Protein AF-A0A358MGT8-F1 (afdb_monomer)

Secondary structure (DSSP, 8-state):
------SSSTTTGGGSS-SSSHHHHHHHHHHHHHHHHHHHHHHHHHHHHHHHHHHHHHHHHHHHHHHHHHHHTHHHHHHHHHHH--GGGBPPPEE-TTS-EE-PBPTTS----TTSPPGGG---

Foldseek 3Di:
DDDDPPPVPPVVVVPPDDPPVVVVVVVVVVVVVVVVVVVVVVVVCVVCVVVVVVVVVVCVVCVVVVVVCCVPVVVVVVVVCVVVDDLVQWDDWDQDPVRDTDTHGDPPDDDDDPPPQDPVNPDD

Solvent-accessible surface area (backbone atoms only — not comparable to full-atom values): 7767 Å² total; per-residue (Å²): 136,83,86,78,92,64,78,77,63,63,74,65,60,78,80,74,76,66,88,70,64,55,56,59,55,48,52,51,49,51,53,52,49,51,52,50,52,51,54,50,51,53,53,51,48,62,67,45,47,62,59,51,52,51,48,51,51,55,48,60,68,44,46,65,57,51,52,50,44,49,67,72,46,34,65,60,49,50,57,48,48,69,74,66,52,73,64,84,40,38,50,77,74,44,77,46,98,88,71,51,73,46,72,49,70,42,89,85,40,79,78,80,62,88,84,55,83,50,82,86,70,66,77,131

Structure (mmCIF, N/CA/C/O backbone):
data_AF-A0A358MGT8-F1
#
_entry.id   AF-A0A358MGT8-F1
#
loop_
_atom_site.group_PDB
_atom_site.id
_atom_site.type_symbol
_atom_site.label_atom_id
_atom_site.label_alt_id
_atom_site.label_comp_id
_atom_site.label_asym_id
_atom_site.label_entity_id
_atom_site.label_seq_id
_atom_site.pdbx_PDB_ins_code
_atom_site.Cartn_x
_atom_site.Cartn_y
_atom_site.Cartn_z
_atom_site.occupancy
_atom_site.B_iso_or_equiv
_atom_site.auth_seq_id
_atom_site.auth_comp_id
_atom_site.auth_asym_id
_atom_site.auth_atom_id
_atom_site.pdbx_PDB_model_num
ATOM 1 N N . MET A 1 1 ? -66.328 53.609 34.268 1.00 40.53 1 MET A N 1
ATOM 2 C CA . MET A 1 1 ? -65.349 52.882 35.106 1.00 40.53 1 MET A CA 1
ATOM 3 C C . MET A 1 1 ? -64.224 52.382 34.219 1.00 40.53 1 MET A C 1
ATOM 5 O O . MET A 1 1 ? -64.497 51.781 33.191 1.00 40.53 1 MET A O 1
ATOM 9 N N . ARG A 1 2 ? -62.984 52.726 34.583 1.00 48.72 2 ARG A N 1
ATOM 10 C CA . ARG A 1 2 ? -61.742 52.217 33.987 1.00 48.72 2 ARG A CA 1
ATOM 11 C C . ARG A 1 2 ? -61.493 50.755 34.402 1.00 48.72 2 ARG A C 1
ATOM 13 O O . ARG A 1 2 ? -62.101 50.296 35.361 1.00 48.72 2 ARG A O 1
ATOM 20 N N . VAL A 1 3 ? -60.470 50.185 33.749 1.00 47.34 3 VAL A N 1
ATOM 21 C CA . VAL A 1 3 ? -59.599 49.042 34.101 1.00 47.34 3 VAL A CA 1
ATOM 22 C C . VAL A 1 3 ? -60.164 47.633 33.825 1.00 47.34 3 VAL A C 1
ATOM 24 O O . VAL A 1 3 ? -61.220 47.296 34.326 1.00 47.34 3 VAL A O 1
ATOM 27 N N . LYS A 1 4 ? -59.521 46.732 33.062 1.00 45.47 4 LYS A N 1
ATOM 28 C CA . LYS A 1 4 ? -58.091 46.562 32.721 1.00 45.47 4 LYS A CA 1
ATOM 29 C C . LYS A 1 4 ? -57.903 45.686 31.453 1.00 45.47 4 LYS A C 1
ATOM 31 O O . LYS A 1 4 ? -58.427 44.575 31.441 1.00 45.47 4 LYS A O 1
ATOM 36 N N . PRO A 1 5 ? -57.056 46.069 30.478 1.00 50.00 5 PRO A N 1
ATOM 37 C CA . PRO A 1 5 ? -56.487 45.147 29.493 1.00 50.00 5 PRO A CA 1
ATOM 38 C C . PRO A 1 5 ? -55.264 44.442 30.111 1.00 50.00 5 PRO A C 1
ATOM 40 O O . PRO A 1 5 ? -54.129 44.724 29.754 1.00 50.00 5 PRO A O 1
ATOM 43 N N . LEU A 1 6 ? -55.470 43.604 31.131 1.00 50.03 6 LEU A N 1
ATOM 44 C CA . LEU A 1 6 ? -54.363 42.902 31.812 1.00 50.03 6 LEU A CA 1
ATOM 45 C C . LEU A 1 6 ? -54.203 41.446 31.378 1.00 50.03 6 LEU A C 1
ATOM 47 O O . LEU A 1 6 ? -53.188 40.832 31.686 1.00 50.03 6 LEU A O 1
ATOM 51 N N . LEU A 1 7 ? -55.177 40.889 30.662 1.00 47.50 7 LEU A N 1
ATOM 52 C CA . LEU A 1 7 ? -55.185 39.458 30.358 1.00 47.50 7 LEU A CA 1
ATOM 53 C C . LEU A 1 7 ? -54.453 39.101 29.061 1.00 47.50 7 LEU A C 1
ATOM 55 O O . LEU A 1 7 ? -53.953 37.991 28.938 1.00 47.50 7 LEU A O 1
ATOM 59 N N . THR A 1 8 ? -54.301 40.040 28.127 1.00 48.19 8 THR A N 1
ATOM 60 C CA . THR A 1 8 ? -53.601 39.793 26.855 1.00 48.19 8 THR A CA 1
ATOM 61 C C . THR A 1 8 ? -52.093 40.036 26.914 1.00 48.19 8 THR A C 1
ATOM 63 O O . THR A 1 8 ? -51.380 39.587 26.024 1.00 48.19 8 THR A O 1
ATOM 66 N N . SER A 1 9 ? -51.571 40.686 27.961 1.00 48.19 9 SER A N 1
ATOM 67 C CA . SER A 1 9 ? -50.132 40.982 28.057 1.00 48.19 9 SER A CA 1
ATOM 68 C C . SER A 1 9 ? -49.302 39.865 28.702 1.00 48.19 9 SER A C 1
ATOM 70 O O . SER A 1 9 ? -48.077 39.908 28.621 1.00 48.19 9 SER A O 1
ATOM 72 N N . LEU A 1 10 ? -49.931 38.870 29.339 1.00 50.28 10 LEU A N 1
ATOM 73 C CA . LEU A 1 10 ? -49.202 37.847 30.098 1.00 50.28 10 LEU A CA 1
ATOM 74 C C . LEU A 1 10 ? -48.689 36.686 29.225 1.00 50.28 10 LEU A C 1
ATOM 76 O O . LEU A 1 10 ? -47.739 36.015 29.609 1.00 50.28 10 LEU A O 1
ATOM 80 N N . LEU A 1 11 ? -49.251 36.483 28.027 1.00 48.28 11 LEU A N 1
ATOM 81 C CA . LEU A 1 11 ? -48.848 35.385 27.136 1.00 48.28 11 LEU A CA 1
ATOM 82 C C . LEU A 1 11 ? -47.603 35.709 26.284 1.00 48.28 11 LEU A C 1
ATOM 84 O O . LEU A 1 11 ? -46.944 34.802 25.792 1.00 48.28 11 LEU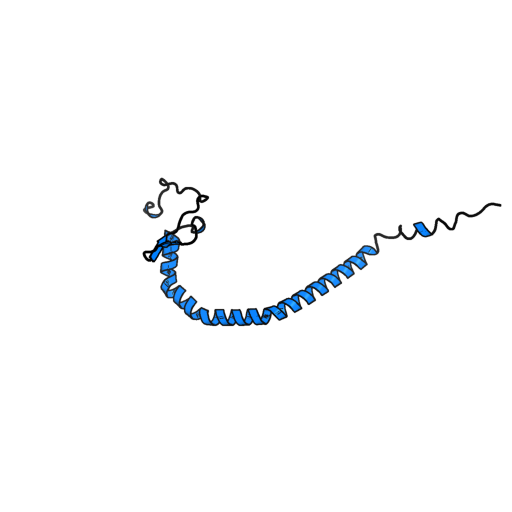 A O 1
ATOM 88 N N . ILE A 1 12 ? -47.242 36.988 26.139 1.00 49.41 12 ILE A N 1
ATOM 89 C CA . ILE A 1 12 ? -46.086 37.418 25.325 1.00 49.41 12 ILE A CA 1
ATOM 90 C C . ILE A 1 12 ? -44.794 37.489 26.165 1.00 49.41 12 ILE A C 1
ATOM 92 O O . ILE A 1 12 ? -43.692 37.396 25.631 1.00 49.41 12 ILE A O 1
ATOM 96 N N . ALA A 1 13 ? -44.901 37.563 27.496 1.00 48.09 13 ALA A N 1
ATOM 97 C CA . ALA A 1 13 ? -43.742 37.631 28.390 1.00 48.09 13 ALA A CA 1
ATOM 98 C C . ALA A 1 13 ? -43.029 36.279 28.604 1.00 48.09 13 ALA A C 1
ATOM 100 O O . ALA A 1 13 ? -41.905 36.261 29.098 1.00 48.09 13 ALA A O 1
ATOM 101 N N . ALA A 1 14 ? -43.640 35.156 28.209 1.00 50.28 14 ALA A N 1
ATOM 102 C CA . ALA A 1 14 ? -43.048 33.824 28.364 1.00 50.28 14 ALA A CA 1
ATOM 103 C C . ALA A 1 14 ? -41.964 33.494 27.316 1.00 50.28 14 ALA A C 1
ATOM 105 O O . ALA A 1 14 ? -41.270 32.496 27.465 1.00 50.28 14 ALA A O 1
ATOM 106 N N . PHE A 1 15 ? -41.793 34.322 26.277 1.00 51.75 15 PHE A N 1
ATOM 107 C CA . PHE A 1 15 ? -40.833 34.064 25.193 1.00 51.75 15 PHE A CA 1
ATOM 108 C C . PHE A 1 15 ? -39.650 35.049 25.150 1.00 51.75 15 PHE A C 1
ATOM 110 O O . PHE A 1 15 ? -38.805 34.965 24.266 1.00 51.75 15 PHE A O 1
ATOM 117 N N . ALA A 1 16 ? -39.572 35.991 26.099 1.00 49.19 16 ALA A N 1
ATOM 118 C CA . ALA A 1 16 ? -38.550 37.046 26.122 1.00 49.19 16 ALA A CA 1
ATOM 119 C C . ALA A 1 16 ? -37.458 36.847 27.197 1.00 49.19 16 ALA A C 1
ATOM 121 O O . ALA A 1 16 ? -36.580 37.695 27.353 1.00 49.19 16 ALA A O 1
ATOM 122 N N . GLY A 1 17 ? -37.503 35.747 27.957 1.00 51.09 17 GLY A N 1
ATOM 123 C CA . GLY A 1 17 ? -36.599 35.487 29.077 1.00 51.09 17 GLY A CA 1
ATOM 124 C C . GLY A 1 17 ? -35.525 34.441 28.771 1.00 51.09 17 GLY A C 1
ATOM 125 O O . GLY A 1 17 ? -35.799 33.255 28.878 1.00 51.09 17 GLY A O 1
ATOM 126 N N . ALA A 1 18 ? -34.302 34.927 28.525 1.00 42.94 18 ALA A N 1
ATOM 127 C CA . ALA A 1 18 ? -32.994 34.262 28.659 1.00 42.94 18 ALA A CA 1
ATOM 128 C C . ALA A 1 18 ? -32.398 33.499 27.447 1.00 42.94 18 ALA A C 1
ATOM 130 O O . ALA A 1 18 ? -32.641 32.310 27.278 1.00 42.94 18 ALA A O 1
ATOM 131 N N . PRO A 1 19 ? -31.413 34.097 26.741 1.00 47.75 19 PRO A N 1
ATOM 132 C CA . PRO A 1 19 ? -30.367 33.339 26.048 1.00 47.75 19 PRO A CA 1
ATOM 133 C C . PRO A 1 19 ? -29.243 32.853 26.995 1.00 47.75 19 PRO A C 1
ATOM 135 O O . PRO A 1 19 ? -28.216 32.377 26.528 1.00 47.75 19 PRO A O 1
ATOM 138 N N . ALA A 1 20 ? -29.400 32.969 28.321 1.00 50.44 20 ALA A N 1
ATOM 139 C CA . ALA A 1 20 ? -28.354 32.622 29.293 1.00 50.44 20 ALA A CA 1
ATOM 140 C C . ALA A 1 20 ? -28.485 31.207 29.898 1.00 50.44 20 ALA A C 1
ATOM 142 O O . ALA A 1 20 ? -27.477 30.631 30.290 1.00 50.44 20 ALA A O 1
ATOM 143 N N . ALA A 1 21 ? -29.694 30.628 29.946 1.00 53.47 21 ALA A N 1
ATOM 144 C CA . ALA A 1 21 ? -29.922 29.266 30.455 1.00 53.47 21 ALA A CA 1
ATOM 145 C C . ALA A 1 21 ? -29.744 28.180 29.376 1.00 53.47 21 ALA A C 1
ATOM 147 O O . ALA A 1 21 ? -29.442 27.034 29.694 1.00 53.47 21 ALA A O 1
ATOM 148 N N . ALA A 1 22 ? -29.849 28.560 28.097 1.00 53.94 22 ALA A N 1
ATOM 149 C CA . ALA A 1 22 ? -29.641 27.656 26.969 1.00 53.94 22 ALA A CA 1
ATOM 150 C C . ALA A 1 22 ? -28.215 27.088 26.929 1.00 53.94 22 ALA A C 1
ATOM 152 O O . ALA A 1 22 ? -28.034 25.959 26.497 1.00 53.94 22 ALA A O 1
ATOM 153 N N . ASN A 1 23 ? -27.219 27.842 27.410 1.00 57.84 23 ASN A N 1
ATOM 154 C CA . ASN A 1 23 ? -25.811 27.469 27.294 1.00 57.84 23 ASN A CA 1
ATOM 155 C C . ASN A 1 23 ? -25.466 26.213 28.120 1.00 57.84 23 ASN A C 1
ATOM 157 O O . ASN A 1 23 ? -24.729 25.348 27.649 1.00 57.84 23 ASN A O 1
ATOM 161 N N . ASP A 1 24 ? -26.044 26.089 29.317 1.00 65.12 24 ASP A N 1
ATOM 162 C CA . ASP A 1 24 ? -25.782 24.979 30.243 1.00 65.12 24 ASP A CA 1
ATOM 163 C C . ASP A 1 24 ? -26.527 23.698 29.826 1.00 65.12 24 ASP A C 1
ATOM 165 O O . ASP A 1 24 ? -25.959 22.606 29.844 1.00 65.12 24 ASP A O 1
ATOM 169 N N . GLU A 1 25 ? -27.768 23.829 29.339 1.00 72.50 25 GLU A N 1
ATOM 170 C CA . GLU A 1 25 ? -28.504 22.717 28.721 1.00 72.50 25 GLU A CA 1
ATOM 171 C C . GLU A 1 25 ? -27.845 22.244 27.419 1.00 72.50 25 GLU A C 1
ATOM 173 O O . GLU A 1 25 ? -27.743 21.039 27.191 1.00 72.50 25 GLU A O 1
ATOM 178 N N . THR A 1 26 ? -27.335 23.152 26.576 1.00 78.12 26 THR A N 1
ATOM 179 C CA . THR A 1 26 ? -26.583 22.751 25.377 1.00 78.12 26 THR A CA 1
ATOM 180 C C . THR A 1 26 ? -25.261 22.077 25.719 1.00 78.12 26 THR A C 1
ATOM 182 O O . THR A 1 26 ? -24.915 21.091 25.075 1.00 78.12 26 THR A O 1
ATOM 185 N N . ALA A 1 27 ? -24.535 22.544 26.740 1.00 78.69 27 ALA A N 1
ATOM 186 C CA . ALA A 1 27 ? -23.297 21.904 27.186 1.00 78.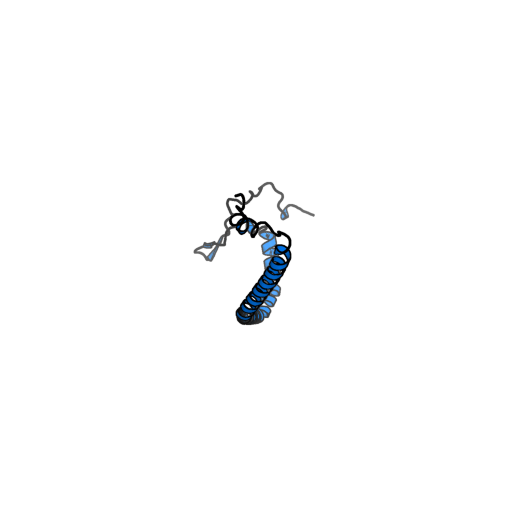69 27 ALA A CA 1
ATOM 187 C C . ALA A 1 27 ? -23.560 20.490 27.733 1.00 78.69 27 ALA A C 1
ATOM 189 O O . ALA A 1 27 ? -22.845 19.545 27.392 1.00 78.69 27 ALA A O 1
ATOM 190 N N . GLN A 1 28 ? -24.637 20.312 28.502 1.00 83.25 28 GLN A N 1
ATOM 191 C CA . GLN A 1 28 ? -25.077 18.992 28.956 1.00 83.25 28 GLN A CA 1
ATOM 192 C C . GLN A 1 28 ? -25.527 18.108 27.785 1.00 83.25 28 GLN A C 1
ATOM 194 O O . GLN A 1 28 ? -25.129 16.945 27.717 1.00 83.25 28 GLN A O 1
ATOM 199 N N . GLY A 1 29 ? -26.273 18.646 26.818 1.00 84.81 29 GLY A N 1
ATOM 200 C CA . GLY A 1 29 ? -26.678 17.921 25.612 1.00 84.81 29 GLY A CA 1
ATOM 201 C C . GLY A 1 29 ? -25.494 17.453 24.761 1.00 84.81 29 GLY A C 1
ATOM 202 O O . GLY A 1 29 ? -25.480 16.307 24.313 1.00 84.81 29 GLY A O 1
ATOM 203 N N . LEU A 1 30 ? -24.465 18.293 24.603 1.00 89.81 30 LEU A N 1
ATOM 204 C CA . LEU A 1 30 ? -23.211 17.931 23.936 1.00 89.81 30 LEU A CA 1
ATOM 205 C C . LEU A 1 30 ? -22.472 16.819 24.688 1.00 89.81 30 LEU A C 1
ATOM 207 O O . LEU A 1 30 ? -22.014 15.872 24.056 1.00 89.81 30 LEU A O 1
ATOM 211 N N . SER A 1 31 ? -22.425 16.877 26.022 1.00 88.44 31 SER A N 1
ATOM 212 C CA . SER A 1 31 ? -21.790 15.832 26.838 1.00 88.44 31 SER A CA 1
ATOM 213 C C . SER A 1 31 ? -22.520 14.480 26.752 1.00 88.44 31 SER A C 1
ATOM 215 O O . SER A 1 31 ? -21.891 13.422 26.693 1.00 88.44 31 SER A O 1
ATOM 217 N N . LEU A 1 32 ? -23.856 14.495 26.676 1.00 92.31 32 LEU A N 1
ATOM 218 C CA . LEU A 1 32 ? -24.679 13.298 26.479 1.00 92.31 32 LEU A CA 1
ATOM 219 C C . LEU A 1 32 ? -24.526 12.731 25.065 1.00 92.31 32 LEU A C 1
ATOM 221 O O . LEU A 1 32 ? -24.449 11.513 24.901 1.00 92.31 32 LEU A O 1
ATOM 225 N N . LEU A 1 33 ? -24.447 13.596 24.052 1.00 94.19 33 LEU A N 1
ATOM 226 C CA . LEU A 1 33 ? -24.181 13.198 22.672 1.00 94.19 33 LEU A CA 1
ATOM 227 C C . LEU A 1 33 ? -22.787 12.575 22.530 1.00 94.19 33 LEU A C 1
ATOM 229 O O . LEU A 1 33 ? -22.658 11.524 21.908 1.00 94.19 33 LEU A O 1
ATOM 233 N N . GLU A 1 34 ? -21.766 13.174 23.145 1.00 92.94 34 GLU A N 1
ATOM 234 C CA . GLU A 1 34 ? -20.408 12.623 23.201 1.00 92.94 34 GLU A CA 1
ATOM 235 C C . GLU A 1 34 ? -20.413 11.237 23.853 1.00 92.94 34 GLU A C 1
ATOM 237 O O . GLU A 1 34 ? -19.862 10.280 23.304 1.00 92.94 34 GLU A O 1
ATOM 242 N N . ARG A 1 35 ? -21.121 11.089 24.979 1.00 94.00 35 ARG A N 1
ATOM 243 C CA . ARG A 1 35 ? -21.276 9.796 25.650 1.00 94.00 35 ARG A CA 1
ATOM 244 C C . ARG A 1 35 ? -21.986 8.770 24.765 1.00 94.00 35 ARG A C 1
ATOM 246 O O . ARG A 1 35 ? -21.574 7.613 24.727 1.00 94.00 35 ARG A O 1
ATOM 253 N N . GLY A 1 36 ? -23.021 9.185 24.036 1.00 94.81 36 GLY A N 1
ATOM 254 C CA . GLY A 1 36 ? -23.732 8.347 23.071 1.00 94.81 36 GLY A CA 1
ATOM 255 C C . GLY A 1 36 ? -22.841 7.901 21.909 1.00 94.81 36 GLY A C 1
ATOM 256 O O . GLY A 1 36 ? -22.819 6.718 21.574 1.00 94.81 36 GLY A O 1
ATOM 257 N N . ALA A 1 37 ? -22.048 8.816 21.347 1.00 95.31 37 ALA A N 1
ATOM 258 C CA . ALA A 1 37 ? -21.080 8.517 20.294 1.00 95.31 37 ALA A CA 1
ATOM 259 C C . ALA A 1 37 ? -19.988 7.550 20.780 1.00 95.31 37 ALA A C 1
ATOM 261 O O . ALA A 1 37 ? -19.615 6.626 20.059 1.00 95.31 37 ALA A O 1
ATOM 262 N N . GLN A 1 38 ? -19.523 7.706 22.023 1.00 95.12 38 GLN A N 1
ATOM 263 C CA . GLN A 1 38 ? -18.536 6.814 22.628 1.00 95.12 38 GLN A CA 1
ATOM 264 C C . GLN A 1 38 ? -19.085 5.393 22.821 1.00 95.12 38 GLN A C 1
ATOM 266 O O . GLN A 1 38 ? -18.399 4.423 22.500 1.00 95.12 38 GLN A O 1
ATOM 271 N N . LEU A 1 39 ? -20.329 5.261 23.293 1.00 95.00 39 LEU A N 1
ATOM 272 C CA . LEU A 1 39 ? -21.000 3.964 23.431 1.00 95.00 39 LEU A CA 1
ATOM 273 C C . LEU A 1 39 ? -21.235 3.294 22.068 1.00 95.00 39 LEU A C 1
ATOM 275 O O . LEU A 1 39 ? -21.010 2.093 21.931 1.00 95.00 39 LEU A O 1
ATOM 279 N N . LEU A 1 40 ? -21.629 4.068 21.051 1.00 95.06 40 LEU A N 1
ATOM 280 C CA . LEU A 1 40 ? -21.790 3.582 19.679 1.00 95.06 40 LEU A CA 1
ATOM 281 C C . LEU A 1 40 ? -20.464 3.066 19.109 1.00 95.06 40 LEU A C 1
ATOM 283 O O . LEU A 1 40 ? -20.410 1.965 18.565 1.00 95.06 40 LEU A O 1
ATOM 287 N N . PHE A 1 41 ? -19.389 3.840 19.261 1.00 94.06 41 PHE A N 1
ATOM 288 C CA . PHE A 1 41 ? -18.062 3.462 18.787 1.00 94.06 41 PHE A CA 1
ATOM 289 C C . PHE A 1 41 ? -17.535 2.205 19.488 1.00 94.06 41 PHE A C 1
ATOM 291 O O . PHE A 1 41 ? -16.958 1.337 18.840 1.00 94.06 41 PHE A O 1
ATOM 298 N N . GLN A 1 42 ? -17.767 2.070 20.797 1.00 93.25 42 GLN A N 1
ATOM 299 C CA . GLN A 1 42 ? -17.422 0.858 21.545 1.00 93.25 42 GLN A CA 1
ATOM 300 C C . GLN A 1 42 ? -18.198 -0.369 21.056 1.00 93.25 42 GLN A C 1
ATOM 302 O O . GLN A 1 42 ? -17.610 -1.442 20.931 1.00 93.25 42 GLN A O 1
ATOM 307 N N . GLY A 1 43 ? -19.493 -0.213 20.760 1.00 91.31 43 GLY A N 1
ATOM 308 C CA . GLY A 1 43 ? -20.306 -1.267 20.151 1.00 91.31 43 GLY A CA 1
ATOM 309 C C . GLY A 1 43 ? -19.750 -1.695 18.794 1.00 91.31 43 GLY A C 1
ATOM 310 O O . GLY A 1 43 ? -19.476 -2.873 18.596 1.00 91.31 43 GLY A O 1
ATOM 311 N N . LEU A 1 44 ? -19.472 -0.725 17.915 1.00 93.50 44 LEU A N 1
ATOM 312 C CA . LEU A 1 44 ? -18.875 -0.983 16.606 1.00 93.50 44 LEU A CA 1
ATOM 313 C C . LEU A 1 44 ? -17.531 -1.709 16.737 1.00 93.50 44 LEU A C 1
ATOM 315 O O . LEU A 1 44 ? -17.338 -2.745 16.115 1.00 93.50 44 LEU A O 1
ATOM 319 N N . MET A 1 45 ? -16.618 -1.210 17.575 1.00 90.81 45 MET A N 1
ATOM 320 C CA . MET A 1 45 ? -15.300 -1.823 17.772 1.00 90.81 45 MET A CA 1
ATOM 321 C C . MET A 1 45 ? -15.386 -3.259 18.283 1.00 90.81 45 MET A C 1
ATOM 323 O O . MET A 1 45 ? -14.623 -4.104 17.826 1.00 90.81 45 MET A O 1
ATOM 327 N N . LYS A 1 46 ? -16.330 -3.556 19.181 1.00 90.75 46 LYS A N 1
ATOM 328 C CA . LYS A 1 46 ? -16.576 -4.920 19.663 1.00 90.75 46 LYS A CA 1
ATOM 329 C C . LYS A 1 46 ? -17.007 -5.862 18.535 1.00 90.75 46 LYS A C 1
ATOM 331 O O . LYS A 1 46 ? -16.618 -7.026 18.543 1.00 90.75 46 LYS A O 1
ATOM 336 N N . ASP A 1 47 ? -17.768 -5.358 17.569 1.00 88.94 47 ASP A N 1
ATOM 337 C CA . ASP A 1 47 ? -18.212 -6.136 16.412 1.00 88.94 47 ASP A CA 1
ATOM 338 C C . ASP A 1 47 ? -17.099 -6.306 15.359 1.00 88.94 47 ASP A C 1
ATOM 340 O O . ASP A 1 47 ? -17.059 -7.333 14.683 1.00 88.94 47 ASP A O 1
ATOM 344 N N . VAL A 1 48 ? -16.167 -5.346 15.233 1.00 94.06 48 VAL A N 1
ATOM 345 C CA . VAL A 1 48 ? -15.022 -5.439 14.297 1.00 94.06 48 VAL A CA 1
ATOM 346 C C . VAL A 1 48 ? -13.845 -6.240 14.879 1.00 94.06 48 VAL A C 1
ATOM 348 O O . VAL A 1 48 ? -13.078 -6.842 14.129 1.00 94.06 48 VAL A O 1
ATOM 351 N N . GLU A 1 49 ? -13.700 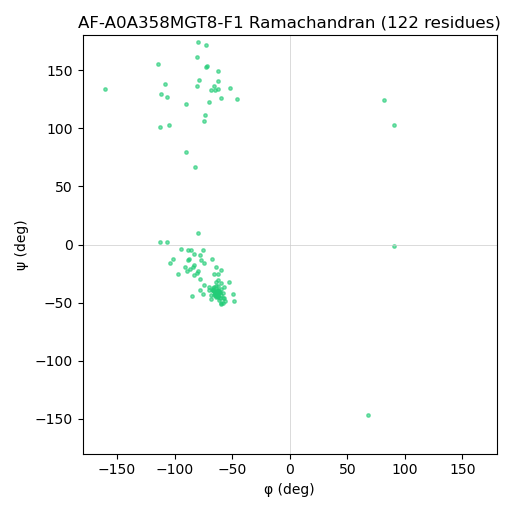-6.303 16.206 1.00 91.56 49 GLU A N 1
ATOM 352 C CA . GLU A 1 49 ? -12.611 -7.011 16.902 1.00 91.56 49 GLU A CA 1
ATOM 353 C C . GLU A 1 49 ? -12.386 -8.464 16.415 1.00 91.56 49 GLU A C 1
ATOM 355 O O . GLU A 1 49 ? -11.232 -8.851 16.220 1.00 91.56 49 GLU A O 1
ATOM 360 N N . PRO A 1 50 ? -13.424 -9.294 16.174 1.00 91.12 50 PRO A N 1
ATOM 361 C CA . PRO A 1 50 ? -13.245 -10.642 15.633 1.00 91.12 50 PRO A CA 1
ATOM 362 C C . PRO A 1 50 ? -12.629 -10.644 14.228 1.00 91.12 50 PRO A C 1
ATOM 364 O O . PRO A 1 50 ? -11.715 -11.425 13.973 1.00 91.12 50 PRO A O 1
ATOM 367 N N . ALA A 1 51 ? -13.077 -9.744 13.345 1.00 92.56 51 ALA A N 1
ATOM 368 C CA . ALA A 1 51 ? -12.558 -9.630 11.982 1.00 92.56 51 AL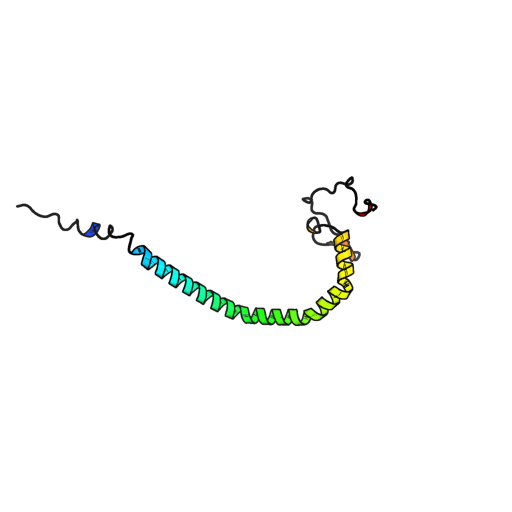A A CA 1
ATOM 369 C C . ALA A 1 51 ? -11.099 -9.145 11.967 1.00 92.56 51 ALA A C 1
ATOM 371 O O . ALA A 1 51 ? -10.289 -9.640 11.186 1.00 92.56 51 ALA A O 1
ATOM 372 N N . LEU A 1 52 ? -10.739 -8.222 12.869 1.00 92.44 52 LEU A N 1
ATOM 373 C CA . LEU A 1 52 ? -9.352 -7.782 13.043 1.00 92.44 52 LEU A CA 1
ATOM 374 C C . LEU A 1 52 ? -8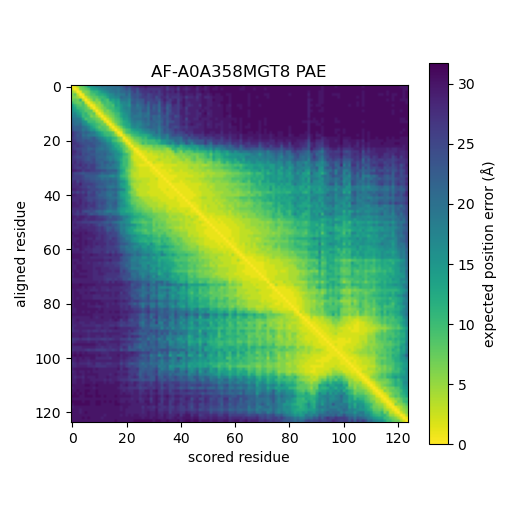.450 -8.927 13.516 1.00 92.44 52 LEU A C 1
ATOM 376 O O . LEU A 1 52 ? -7.370 -9.110 12.964 1.00 92.44 52 LEU A O 1
ATOM 380 N N . ARG A 1 53 ? -8.905 -9.740 14.478 1.00 91.19 53 ARG A N 1
ATOM 381 C CA . ARG A 1 53 ? -8.154 -10.916 14.953 1.00 91.19 53 ARG A CA 1
ATOM 382 C C . ARG A 1 53 ? -7.942 -11.963 13.860 1.00 91.19 53 ARG A C 1
ATOM 384 O O . ARG A 1 53 ? -6.864 -12.547 13.767 1.00 91.19 53 ARG A O 1
ATOM 391 N N . GLU A 1 54 ? -8.951 -12.206 13.030 1.00 90.56 54 GLU A N 1
ATOM 392 C CA . GLU A 1 54 ? -8.831 -13.118 11.889 1.00 90.56 54 GLU A CA 1
ATOM 393 C C . GLU A 1 54 ? -7.833 -12.587 10.849 1.00 90.56 54 GLU A C 1
ATOM 395 O O . GLU A 1 54 ? -6.964 -13.327 10.381 1.00 90.56 54 GLU A O 1
ATOM 400 N N . PHE A 1 55 ? -7.890 -11.286 10.556 1.00 92.44 55 PHE A N 1
ATOM 401 C CA . PHE A 1 55 ? -6.945 -10.617 9.667 1.00 92.44 55 PHE A CA 1
ATOM 402 C C . PHE A 1 55 ? -5.501 -10.665 10.191 1.00 92.44 55 PHE A C 1
ATOM 404 O O . PHE A 1 55 ? -4.585 -10.988 9.433 1.00 92.44 55 PHE A O 1
ATOM 411 N N . GLU A 1 56 ? -5.284 -10.415 11.486 1.00 89.88 56 GLU A N 1
ATOM 412 C CA . GLU A 1 56 ? -3.976 -10.576 12.136 1.00 89.88 56 GLU A CA 1
ATOM 413 C C . GLU A 1 56 ? -3.448 -12.009 11.997 1.00 89.88 56 GLU A C 1
ATOM 415 O O . GLU A 1 56 ? -2.273 -12.209 11.683 1.00 89.88 56 GLU A O 1
ATOM 420 N N . GLY A 1 57 ? -4.318 -13.010 12.164 1.00 91.25 57 GLY A N 1
ATOM 421 C CA . GLY A 1 57 ? -3.980 -14.415 11.942 1.00 91.25 57 GLY A CA 1
ATOM 422 C C . GLY A 1 57 ? -3.545 -14.698 10.501 1.00 91.25 57 GLY A C 1
ATOM 423 O O . GLY A 1 57 ? -2.514 -15.339 10.284 1.00 91.25 57 GLY A O 1
ATOM 424 N N . ALA A 1 58 ? -4.284 -14.183 9.515 1.00 89.56 58 ALA A N 1
ATOM 425 C CA . ALA A 1 58 ? -3.956 -14.334 8.097 1.00 89.56 58 ALA A CA 1
ATOM 426 C C . ALA A 1 58 ? -2.618 -13.661 7.736 1.00 89.56 58 ALA A C 1
ATOM 428 O O . ALA A 1 58 ? -1.778 -14.267 7.066 1.00 89.56 58 ALA A O 1
ATOM 429 N N . ILE A 1 59 ? -2.370 -12.445 8.239 1.00 90.50 59 ILE A N 1
ATOM 430 C CA . ILE A 1 59 ? -1.078 -11.763 8.071 1.00 90.50 59 ILE A CA 1
ATOM 431 C C . ILE A 1 59 ? 0.045 -12.559 8.732 1.00 90.50 59 ILE A C 1
ATOM 433 O O . ILE A 1 59 ? 1.104 -12.726 8.127 1.00 90.50 59 ILE A O 1
ATOM 437 N N . GLY A 1 60 ? -0.165 -13.068 9.947 1.00 89.38 60 GLY A N 1
ATOM 438 C CA . GLY A 1 60 ? 0.835 -13.857 10.667 1.00 89.38 60 GLY A CA 1
ATOM 439 C C . GLY A 1 60 ? 1.287 -15.093 9.884 1.00 89.38 60 GLY A C 1
ATOM 440 O O . GLY A 1 60 ? 2.473 -15.421 9.877 1.00 89.38 60 GLY A O 1
ATOM 441 N N . GLN A 1 61 ? 0.370 -15.736 9.156 1.00 89.44 61 GLN A N 1
ATOM 442 C CA . GLN A 1 61 ? 0.686 -16.869 8.280 1.00 89.44 61 GLN A CA 1
ATOM 443 C C . GLN A 1 61 ? 1.494 -16.459 7.039 1.00 89.44 61 GLN A C 1
ATOM 445 O O . GLN A 1 61 ? 2.386 -17.197 6.619 1.00 89.44 61 GLN A O 1
ATOM 450 N N . MET A 1 62 ? 1.221 -15.281 6.470 1.00 88.50 62 MET A N 1
ATOM 451 C CA . MET A 1 62 ? 1.934 -14.756 5.297 1.00 88.50 62 MET A CA 1
ATOM 452 C C . MET A 1 62 ? 3.278 -14.103 5.650 1.00 88.50 62 MET A C 1
ATOM 454 O O . MET A 1 62 ? 4.178 -14.060 4.813 1.00 88.50 62 MET A O 1
ATOM 458 N N . GLN A 1 63 ? 3.457 -13.623 6.884 1.00 88.94 63 GLN A N 1
ATOM 459 C CA . GLN A 1 63 ? 4.663 -12.937 7.357 1.00 88.94 63 GLN A CA 1
ATOM 460 C C . GLN A 1 63 ? 5.990 -13.653 7.019 1.00 88.94 63 GLN A C 1
ATOM 462 O O . GLN A 1 63 ? 6.899 -12.975 6.527 1.00 88.94 63 GLN A O 1
ATOM 467 N N . PRO A 1 64 ? 6.169 -14.972 7.253 1.00 89.38 64 PRO A N 1
ATOM 468 C CA . PRO A 1 64 ? 7.421 -15.650 6.913 1.00 89.38 64 PRO A CA 1
ATOM 469 C C . PRO A 1 64 ? 7.686 -15.675 5.403 1.00 89.38 64 PRO A C 1
ATOM 471 O O . PRO A 1 64 ? 8.813 -15.422 4.980 1.00 89.38 64 PRO A O 1
ATOM 474 N N . GLN A 1 65 ? 6.653 -15.911 4.592 1.00 89.50 65 GLN A N 1
ATOM 475 C CA . GLN A 1 65 ? 6.754 -15.951 3.131 1.00 89.50 65 GLN A CA 1
ATOM 476 C C . GLN A 1 65 ? 7.050 -14.562 2.563 1.00 89.50 65 GLN A C 1
ATOM 478 O O . GLN A 1 65 ? 7.932 -14.416 1.723 1.00 89.50 65 GLN A O 1
ATOM 483 N N . LEU A 1 66 ? 6.377 -13.528 3.077 1.00 89.38 66 LEU A N 1
ATOM 484 C CA . LEU A 1 66 ? 6.645 -12.134 2.731 1.00 89.38 66 LEU A CA 1
ATOM 485 C C . LEU A 1 66 ? 8.080 -11.741 3.083 1.00 89.38 66 LEU A C 1
ATOM 487 O O . LEU A 1 66 ? 8.756 -11.107 2.279 1.00 89.38 66 LEU A O 1
ATOM 491 N N . ARG A 1 67 ? 8.579 -12.145 4.258 1.00 88.62 67 ARG A N 1
ATOM 492 C CA . ARG A 1 67 ? 9.970 -11.889 4.648 1.00 88.62 67 ARG A CA 1
ATOM 493 C C . ARG A 1 67 ? 10.949 -12.569 3.692 1.00 88.62 67 ARG A C 1
ATOM 495 O O . ARG A 1 67 ? 11.909 -11.932 3.277 1.00 88.62 67 ARG A O 1
ATOM 502 N N . GLN A 1 68 ? 10.710 -13.831 3.344 1.00 90.06 68 GLN A N 1
ATOM 503 C CA . GLN A 1 68 ? 11.563 -14.564 2.411 1.00 90.06 68 GLN A CA 1
ATOM 504 C C . GLN A 1 68 ? 11.537 -13.935 1.013 1.00 90.06 68 GLN A C 1
ATOM 506 O O . GLN A 1 68 ? 12.592 -13.682 0.443 1.00 90.06 68 GLN A O 1
ATOM 511 N N . PHE A 1 69 ? 10.355 -13.578 0.512 1.00 90.62 69 PHE A N 1
ATOM 512 C CA . PHE A 1 69 ? 10.201 -12.851 -0.744 1.00 90.62 69 PHE A CA 1
ATOM 513 C C . PHE A 1 69 ? 10.966 -11.521 -0.736 1.00 90.62 69 PHE A C 1
ATOM 515 O O . PHE A 1 69 ? 11.698 -11.234 -1.675 1.00 90.62 69 PHE A O 1
ATOM 522 N N . LEU A 1 70 ? 10.864 -10.720 0.329 1.00 90.19 70 LEU A N 1
ATOM 523 C CA . LEU A 1 70 ? 11.608 -9.460 0.436 1.00 90.19 70 LEU A CA 1
ATOM 524 C C . LEU A 1 70 ? 13.130 -9.670 0.475 1.00 90.19 70 LEU A C 1
ATOM 526 O O . LEU A 1 70 ? 13.865 -8.828 -0.027 1.00 90.19 70 LEU A O 1
ATOM 530 N N . LEU A 1 71 ? 13.613 -10.775 1.045 1.00 91.69 71 LEU A N 1
ATOM 531 C CA . LEU A 1 71 ? 15.043 -11.096 1.070 1.00 91.69 71 LEU A CA 1
ATOM 532 C C . LEU A 1 71 ? 15.554 -11.601 -0.287 1.00 91.69 71 LEU A C 1
ATOM 534 O O . LEU A 1 71 ? 16.631 -11.201 -0.717 1.00 91.69 71 LEU A O 1
ATOM 538 N N . GLU A 1 72 ? 14.794 -12.469 -0.956 1.00 91.25 72 GLU A N 1
ATOM 539 C CA . GLU A 1 72 ? 15.206 -13.117 -2.208 1.00 91.25 72 GLU A CA 1
ATOM 540 C C . GLU A 1 72 ? 14.913 -12.252 -3.441 1.00 91.25 72 GLU A C 1
ATOM 542 O O . GLU A 1 72 ? 15.759 -12.097 -4.319 1.00 91.25 72 GLU A O 1
ATOM 547 N N . MET A 1 73 ? 13.722 -11.658 -3.498 1.00 89.81 73 MET A N 1
ATOM 548 C CA . MET A 1 73 ? 13.213 -10.899 -4.644 1.00 89.81 73 MET A CA 1
ATOM 549 C C . MET A 1 73 ? 13.260 -9.383 -4.428 1.00 89.81 73 MET A C 1
ATOM 551 O O . MET A 1 73 ? 13.164 -8.633 -5.398 1.00 89.81 73 MET A O 1
ATOM 555 N N . GLY A 1 74 ? 13.429 -8.907 -3.190 1.00 88.75 74 GLY A N 1
ATOM 556 C CA . GLY A 1 74 ? 13.474 -7.474 -2.877 1.00 88.75 74 GLY A CA 1
ATOM 557 C C . GLY A 1 74 ? 14.543 -6.696 -3.652 1.00 88.75 74 GLY A C 1
ATOM 558 O O . GLY A 1 74 ? 14.194 -5.686 -4.261 1.00 88.75 74 GLY A O 1
ATOM 559 N N . PRO A 1 75 ? 15.811 -7.151 -3.721 1.00 91.50 75 PRO A N 1
ATOM 560 C CA . PRO A 1 75 ? 16.846 -6.449 -4.484 1.00 91.50 75 PRO A CA 1
ATOM 561 C C . PRO A 1 75 ? 16.513 -6.328 -5.977 1.00 91.50 75 PRO A C 1
ATOM 563 O O . PRO A 1 75 ? 16.699 -5.270 -6.574 1.00 91.50 75 PRO A O 1
ATOM 566 N N . ALA A 1 76 ? 15.970 -7.394 -6.573 1.00 87.38 76 ALA A N 1
ATOM 567 C CA . ALA A 1 76 ? 15.546 -7.388 -7.970 1.00 87.38 76 ALA A CA 1
ATOM 568 C C . ALA A 1 76 ? 14.345 -6.456 -8.194 1.00 87.38 76 ALA A C 1
ATOM 570 O O . ALA A 1 76 ? 14.303 -5.738 -9.190 1.00 87.38 76 ALA A O 1
ATOM 571 N N . PHE A 1 77 ? 13.396 -6.428 -7.254 1.00 85.88 77 PHE A N 1
ATOM 572 C CA . PHE A 1 77 ? 12.248 -5.528 -7.298 1.00 85.88 77 PHE A CA 1
ATOM 573 C C . PHE A 1 77 ? 12.667 -4.055 -7.199 1.00 85.88 77 PHE A C 1
ATOM 575 O O . PHE A 1 77 ? 12.199 -3.241 -7.988 1.00 85.88 77 PHE A O 1
ATOM 582 N N . ILE A 1 78 ? 13.601 -3.717 -6.304 1.00 86.12 78 ILE A N 1
ATOM 583 C CA . ILE A 1 78 ? 14.157 -2.359 -6.190 1.00 86.12 78 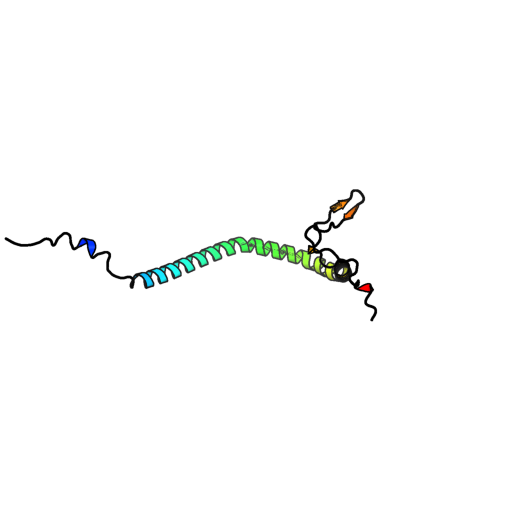ILE A CA 1
ATOM 584 C C . ILE A 1 78 ? 14.814 -1.945 -7.510 1.00 86.12 78 ILE A C 1
ATOM 586 O O . ILE A 1 78 ? 14.441 -0.924 -8.088 1.00 86.12 78 ILE A O 1
ATOM 590 N N . ALA A 1 79 ? 15.703 -2.784 -8.050 1.00 85.44 79 ALA A N 1
ATOM 591 C CA . ALA A 1 79 ? 16.370 -2.516 -9.323 1.00 85.44 79 ALA A CA 1
ATOM 592 C C . ALA A 1 79 ? 15.378 -2.359 -10.493 1.00 85.44 79 ALA A C 1
ATOM 594 O O . ALA A 1 79 ? 15.612 -1.586 -11.422 1.00 85.44 79 ALA A O 1
ATOM 595 N N . LEU A 1 80 ? 14.258 -3.086 -10.461 1.00 83.19 80 LEU A N 1
ATOM 596 C CA . LEU A 1 80 ? 13.184 -2.955 -11.440 1.00 83.19 80 LEU A CA 1
ATOM 597 C C . LEU A 1 80 ? 12.471 -1.603 -11.312 1.00 83.19 80 LEU A C 1
ATOM 599 O O . LEU A 1 80 ? 12.283 -0.919 -12.317 1.00 83.19 80 LEU A O 1
ATOM 603 N N . THR A 1 81 ? 12.116 -1.195 -10.089 1.00 81.81 81 THR A N 1
ATOM 604 C CA . THR A 1 81 ? 11.460 0.098 -9.835 1.00 81.81 81 THR A CA 1
ATOM 605 C C . THR A 1 81 ? 12.346 1.290 -10.195 1.00 81.81 81 THR A C 1
ATOM 607 O O . THR A 1 81 ? 11.852 2.260 -10.761 1.00 81.81 81 THR A O 1
ATOM 610 N N . GLU A 1 82 ? 13.659 1.195 -9.973 1.00 83.19 82 GLU A N 1
ATOM 611 C CA . GLU A 1 82 ? 14.623 2.219 -10.395 1.00 83.19 82 GLU A CA 1
ATOM 612 C C . GLU A 1 82 ? 14.659 2.381 -11.920 1.00 83.19 82 GLU A C 1
ATOM 614 O O . GLU A 1 82 ? 14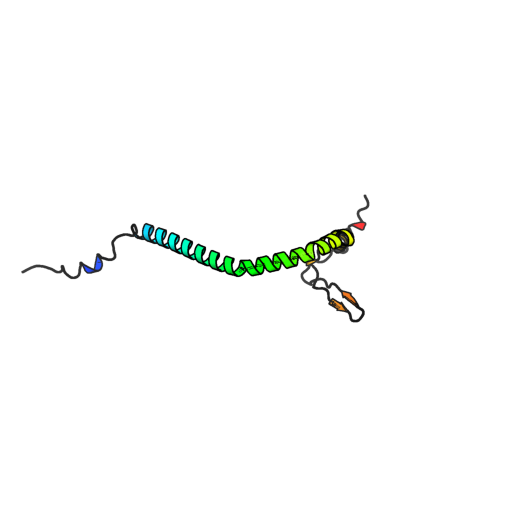.723 3.498 -12.427 1.00 83.19 82 GLU A O 1
ATOM 619 N N . LYS A 1 83 ? 14.572 1.272 -12.665 1.00 79.81 83 LYS A N 1
ATOM 620 C CA . LYS A 1 83 ? 14.577 1.289 -14.136 1.00 79.81 83 LYS A CA 1
ATOM 621 C C . LYS A 1 83 ? 13.262 1.773 -14.741 1.00 79.81 83 LYS A C 1
ATOM 623 O O . LYS A 1 83 ? 13.275 2.386 -15.803 1.00 79.81 83 LYS A O 1
ATOM 628 N N . MET A 1 84 ? 12.131 1.462 -14.110 1.00 74.31 84 MET A N 1
ATOM 629 C CA . MET A 1 84 ? 10.804 1.828 -14.622 1.00 74.31 84 MET A CA 1
ATOM 630 C C . MET A 1 84 ? 10.430 3.288 -14.335 1.00 74.31 84 MET A C 1
ATOM 632 O O . MET A 1 84 ? 9.600 3.854 -15.050 1.00 74.31 84 MET A O 1
ATOM 636 N N . GLY A 1 85 ? 11.042 3.907 -13.323 1.00 76.81 85 GLY A N 1
ATOM 637 C CA . GLY A 1 85 ? 10.702 5.259 -12.893 1.00 76.81 85 GLY A CA 1
ATOM 638 C C . GLY A 1 85 ? 9.305 5.324 -12.269 1.00 76.81 85 GLY A C 1
ATOM 639 O O . GLY A 1 85 ? 8.854 4.392 -11.604 1.00 76.81 85 GLY A O 1
ATOM 640 N N . ASP A 1 86 ? 8.607 6.444 -12.457 1.00 82.62 86 ASP A N 1
ATOM 641 C CA . ASP A 1 86 ? 7.291 6.649 -11.850 1.00 82.62 86 ASP A CA 1
ATOM 642 C C . ASP A 1 86 ? 6.190 5.825 -12.548 1.00 82.62 86 ASP A C 1
ATOM 644 O O . ASP A 1 86 ? 5.723 6.163 -13.643 1.00 82.62 86 ASP A O 1
ATOM 648 N N . LEU A 1 87 ? 5.749 4.761 -11.867 1.00 83.56 87 LEU A N 1
ATOM 649 C CA . LEU A 1 87 ? 4.672 3.865 -12.296 1.00 83.56 87 LEU A CA 1
ATOM 650 C C . LEU A 1 87 ? 3.303 4.558 -12.383 1.00 83.56 87 LEU A C 1
ATOM 652 O O . LEU A 1 87 ? 2.413 4.058 -13.070 1.00 83.56 87 LEU A O 1
ATOM 656 N N . SER A 1 88 ? 3.113 5.712 -11.733 1.00 86.19 88 SER A N 1
ATOM 657 C CA . SER A 1 88 ? 1.839 6.443 -11.746 1.00 86.19 88 SER A CA 1
ATOM 658 C C . SER A 1 88 ? 1.434 6.904 -13.152 1.00 86.19 88 SER A C 1
ATOM 660 O O . SER A 1 88 ? 0.239 7.031 -13.447 1.00 86.19 88 SER A O 1
ATOM 662 N N . HIS A 1 89 ? 2.419 7.075 -14.039 1.00 89.69 89 HIS A N 1
ATOM 663 C CA . HIS A 1 89 ? 2.243 7.450 -15.437 1.00 89.69 89 HIS A CA 1
ATOM 664 C C . HIS A 1 89 ? 1.741 6.318 -16.335 1.00 89.69 89 HIS A C 1
ATOM 666 O O . HIS A 1 89 ? 1.489 6.567 -17.513 1.00 89.69 89 HIS A O 1
ATOM 672 N N . TYR A 1 90 ? 1.595 5.096 -15.825 1.00 89.06 90 TYR A N 1
ATOM 673 C CA . TYR A 1 90 ? 1.186 3.934 -16.609 1.00 89.06 90 TYR A CA 1
ATOM 674 C C . TYR A 1 90 ? -0.178 3.397 -16.161 1.00 89.06 90 TYR A C 1
ATOM 676 O O . TYR A 1 90 ? -0.649 3.644 -15.048 1.00 89.06 90 TYR A O 1
ATOM 684 N N . GLU A 1 91 ? -0.851 2.713 -17.076 1.00 92.12 91 GLU A N 1
ATOM 685 C CA . GLU A 1 91 ? -2.079 1.963 -16.842 1.00 92.12 91 GLU A CA 1
ATOM 686 C C . GLU A 1 91 ? -1.777 0.601 -16.205 1.00 92.12 91 GLU A C 1
ATOM 688 O O . GLU A 1 91 ? -0.621 0.200 -16.042 1.00 92.12 91 GLU A O 1
ATOM 693 N N . LEU A 1 92 ? -2.837 -0.117 -15.831 1.00 93.56 92 LEU A N 1
ATOM 694 C CA . LEU A 1 92 ? -2.699 -1.475 -15.321 1.00 93.56 92 LEU A CA 1
ATOM 695 C C . LEU A 1 92 ? -2.101 -2.405 -16.394 1.00 93.56 92 LEU A C 1
ATOM 697 O O . LEU A 1 92 ? -2.350 -2.200 -17.584 1.00 93.56 92 LEU A O 1
ATOM 701 N N . PRO A 1 93 ? -1.344 -3.440 -15.988 1.00 91.88 93 PRO A N 1
ATOM 702 C CA . PRO A 1 93 ? -0.756 -4.373 -16.937 1.00 91.88 93 PRO A CA 1
ATOM 703 C C . PRO A 1 93 ? -1.806 -5.137 -17.751 1.00 91.88 93 PRO A C 1
ATOM 705 O O . PRO A 1 93 ? -2.760 -5.681 -17.194 1.00 91.88 93 PRO A O 1
ATOM 708 N N . GLU A 1 94 ? -1.594 -5.223 -19.065 1.00 94.06 94 GLU A N 1
ATOM 709 C CA . GLU A 1 94 ? -2.406 -6.016 -19.994 1.00 94.06 94 GLU A CA 1
ATOM 710 C C . GLU A 1 94 ? -1.610 -7.260 -20.418 1.00 94.06 94 GLU A C 1
ATOM 712 O O . GLU A 1 94 ? -0.465 -7.153 -20.862 1.00 94.06 94 GLU A O 1
ATOM 717 N N . MET A 1 95 ? -2.206 -8.446 -20.262 1.00 95.94 95 MET A N 1
ATOM 718 C CA . MET A 1 95 ? -1.587 -9.716 -20.650 1.00 95.94 95 MET A CA 1
ATOM 719 C C . MET A 1 95 ? -1.937 -10.049 -22.100 1.00 95.94 95 MET A C 1
ATOM 721 O O . MET A 1 95 ? -3.109 -10.187 -22.454 1.00 95.94 95 MET A O 1
ATOM 725 N N . LEU A 1 96 ? -0.915 -10.193 -22.936 1.00 95.38 96 LEU A N 1
ATOM 726 C CA . LEU A 1 96 ? -1.059 -10.535 -24.343 1.00 95.38 96 LEU A CA 1
ATOM 727 C C . LEU A 1 96 ? -1.272 -12.047 -24.545 1.00 95.38 96 LEU A C 1
ATOM 729 O O . LEU A 1 96 ? -0.918 -12.849 -23.677 1.00 95.38 96 LEU A O 1
ATOM 733 N N . PRO A 1 97 ? -1.794 -12.481 -25.711 1.00 96.75 97 PRO A N 1
ATOM 734 C CA . PRO A 1 97 ? -2.022 -13.903 -25.996 1.00 96.75 97 PRO A CA 1
ATOM 735 C C . PRO A 1 97 ? -0.763 -14.783 -25.952 1.00 96.75 97 PRO A C 1
ATOM 737 O O . PRO A 1 97 ? -0.873 -15.995 -25.795 1.00 96.75 97 PRO A O 1
ATOM 740 N N . ASN A 1 98 ? 0.425 -14.194 -26.109 1.00 96.75 98 ASN A N 1
ATOM 741 C CA . ASN A 1 98 ? 1.711 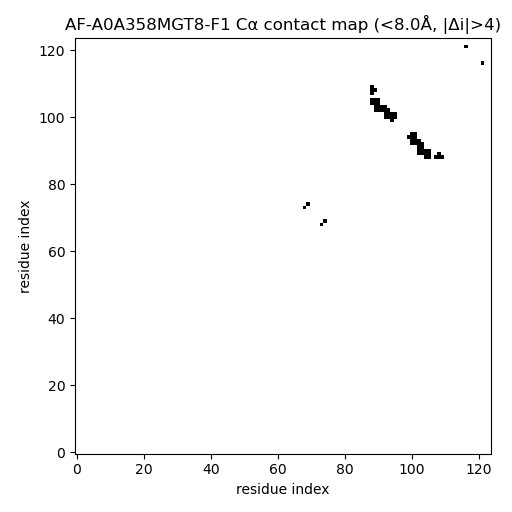-14.885 -26.014 1.00 96.75 98 ASN A CA 1
ATOM 742 C C . ASN A 1 98 ? 2.254 -14.987 -24.575 1.00 96.75 98 ASN A C 1
ATOM 744 O O . ASN A 1 98 ? 3.279 -15.631 -24.374 1.00 96.75 98 ASN A O 1
ATOM 748 N N . GLY A 1 99 ? 1.584 -14.379 -23.591 1.00 93.12 99 GLY A N 1
ATOM 749 C CA . GLY A 1 99 ? 2.018 -14.346 -22.192 1.00 93.12 99 GLY A CA 1
ATOM 750 C C . GLY A 1 99 ? 2.905 -13.153 -21.825 1.00 93.12 99 GLY A C 1
ATOM 751 O O . GLY A 1 99 ? 3.256 -13.014 -20.655 1.00 93.12 99 GLY A O 1
ATOM 752 N N . ASP A 1 100 ? 3.230 -12.276 -22.779 1.00 96.06 100 ASP A N 1
ATOM 753 C CA . ASP A 1 100 ? 3.914 -11.019 -22.477 1.00 96.06 100 ASP A CA 1
ATOM 754 C C . ASP A 1 100 ? 2.968 -10.048 -21.769 1.00 96.06 100 ASP A C 1
ATOM 756 O O . ASP A 1 100 ? 1.748 -10.068 -21.961 1.00 96.06 100 ASP A O 1
ATOM 760 N N . ILE A 1 101 ? 3.548 -9.154 -20.975 1.00 93.31 101 ILE A N 1
ATOM 761 C CA . ILE A 1 101 ? 2.818 -8.100 -20.279 1.00 93.31 101 ILE A CA 1
ATOM 762 C C . ILE A 1 101 ? 3.208 -6.761 -20.889 1.00 93.31 101 ILE A C 1
ATOM 764 O O . ILE A 1 101 ? 4.393 -6.440 -20.986 1.00 93.31 101 ILE A O 1
ATOM 768 N N . ILE A 1 102 ? 2.212 -5.959 -21.256 1.00 93.44 102 ILE A N 1
ATOM 769 C CA . ILE A 1 102 ? 2.422 -4.582 -21.700 1.00 93.44 102 ILE A CA 1
ATOM 770 C C . ILE A 1 102 ? 1.927 -3.596 -20.643 1.00 93.44 102 ILE A C 1
ATOM 772 O O . ILE A 1 102 ? 0.862 -3.774 -20.050 1.00 93.44 102 ILE A O 1
ATOM 776 N N . LEU A 1 103 ? 2.708 -2.537 -20.423 1.00 90.75 103 LEU A N 1
ATOM 777 C CA . LEU A 1 103 ? 2.363 -1.421 -19.545 1.00 90.75 103 LEU A CA 1
ATOM 778 C C . LEU A 1 103 ? 2.176 -0.170 -20.406 1.00 90.75 103 LEU A C 1
ATOM 780 O O . LEU A 1 103 ? 3.141 0.430 -20.882 1.00 90.75 103 LEU A O 1
ATOM 784 N N . ARG A 1 104 ? 0.920 0.196 -20.673 1.00 91.56 104 ARG A N 1
ATOM 785 C CA . ARG A 1 104 ? 0.602 1.359 -21.510 1.00 91.56 104 ARG A CA 1
ATOM 786 C C . ARG A 1 104 ? 0.763 2.636 -20.701 1.00 91.56 104 ARG A C 1
ATOM 788 O O . ARG A 1 104 ? 0.418 2.679 -19.527 1.00 91.56 104 ARG A O 1
ATOM 795 N N . ARG A 1 105 ? 1.286 3.690 -21.319 1.00 89.19 105 ARG A N 1
ATOM 796 C CA . ARG A 1 105 ? 1.411 4.998 -20.671 1.00 89.19 105 ARG A CA 1
ATOM 797 C C . ARG A 1 105 ? 0.074 5.734 -20.714 1.00 89.19 105 ARG A C 1
ATOM 799 O O . ARG A 1 105 ? -0.563 5.767 -21.765 1.00 89.19 105 ARG A O 1
ATOM 806 N N . LYS A 1 106 ? -0.319 6.359 -19.605 1.00 89.81 106 LYS A N 1
ATOM 807 C CA . LYS A 1 106 ? -1.518 7.196 -19.534 1.00 89.81 106 LYS A CA 1
ATOM 808 C C . LYS A 1 106 ? -1.383 8.397 -20.476 1.00 89.81 106 LYS A C 1
ATOM 810 O O . LYS A 1 106 ? -0.314 9.010 -20.518 1.00 89.81 106 LYS A O 1
ATOM 815 N N . PRO A 1 107 ? -2.463 8.794 -21.168 1.00 86.31 107 PRO A N 1
ATOM 816 C CA . PRO A 1 107 ? -2.438 9.942 -22.073 1.00 86.31 107 PRO A CA 1
ATOM 817 C C . PRO A 1 107 ? -2.210 11.276 -21.344 1.00 86.31 107 PRO A C 1
ATOM 819 O O . PRO A 1 107 ? -1.685 12.212 -21.935 1.00 86.31 107 PRO A O 1
ATOM 822 N N . GLU A 1 108 ? -2.575 11.354 -20.061 1.00 86.31 108 GLU A N 1
ATOM 823 C CA . GLU A 1 108 ? -2.421 12.546 -19.211 1.00 86.31 108 GLU A CA 1
ATOM 824 C C . GLU A 1 108 ? -1.017 12.680 -18.594 1.00 86.31 108 GLU A C 1
ATOM 826 O O . GLU A 1 108 ? -0.706 13.696 -17.975 1.00 86.31 108 GLU A O 1
ATOM 831 N N . ALA A 1 109 ? -0.158 11.665 -18.737 1.00 82.62 109 ALA A N 1
ATOM 832 C CA . ALA A 1 109 ? 1.192 11.704 -18.192 1.00 82.62 109 ALA A CA 1
ATOM 833 C C . ALA A 1 109 ? 2.053 12.736 -18.934 1.00 82.62 109 ALA A C 1
ATOM 835 O O . ALA A 1 109 ? 2.119 12.722 -20.166 1.00 82.62 109 ALA A O 1
ATOM 836 N N . THR A 1 110 ? 2.775 13.577 -18.185 1.00 78.38 110 THR A N 1
ATOM 837 C CA . THR A 1 110 ? 3.703 14.585 -18.727 1.00 78.38 110 THR A CA 1
ATOM 838 C C . THR A 1 110 ? 4.578 13.970 -19.820 1.00 78.38 110 THR A C 1
ATOM 840 O O . THR A 1 110 ? 5.192 12.939 -19.559 1.00 78.38 110 THR A O 1
ATOM 843 N N . PRO A 1 111 ? 4.654 14.512 -21.047 1.00 74.69 111 PRO A N 1
ATOM 844 C CA . PRO A 1 111 ? 5.480 13.940 -22.111 1.00 74.69 111 PRO A CA 1
ATOM 845 C C . PRO A 1 111 ? 6.923 13.707 -21.646 1.00 74.69 111 PRO A C 1
ATOM 847 O O . PRO A 1 111 ? 7.500 14.562 -20.979 1.00 74.69 111 PRO A O 1
ATOM 850 N N . ILE A 1 112 ? 7.492 12.540 -21.964 1.00 72.50 112 ILE A N 1
ATOM 851 C CA . ILE A 1 112 ? 8.926 12.307 -21.750 1.00 72.50 112 ILE A CA 1
ATOM 852 C C . ILE A 1 112 ? 9.652 13.183 -22.767 1.00 72.50 112 ILE A C 1
ATOM 854 O O . ILE A 1 112 ? 9.382 13.055 -23.960 1.00 72.50 112 ILE A O 1
ATOM 858 N N . ASP A 1 113 ? 10.530 14.071 -22.305 1.00 76.50 113 ASP A N 1
ATOM 859 C CA . ASP A 1 113 ? 11.413 14.819 -23.194 1.00 76.50 113 ASP A CA 1
ATOM 860 C C . ASP A 1 113 ? 12.507 13.867 -23.708 1.00 76.50 113 ASP A C 1
ATOM 862 O O . ASP A 1 113 ? 13.343 13.424 -22.918 1.00 76.50 113 ASP A O 1
ATOM 866 N N . PRO A 1 114 ? 12.517 13.515 -25.006 1.00 69.88 114 PRO A N 1
ATOM 867 C CA . PRO A 1 114 ? 13.525 12.618 -25.562 1.00 69.88 114 PRO A CA 1
ATOM 868 C C . PRO A 1 114 ? 14.934 13.232 -25.580 1.00 69.88 114 PRO A C 1
ATOM 870 O O . PRO A 1 114 ? 15.893 12.503 -25.821 1.00 69.88 114 PRO A O 1
ATOM 873 N N . ALA A 1 115 ? 15.072 14.544 -25.354 1.00 74.62 115 ALA A N 1
ATOM 874 C CA . ALA A 1 115 ? 16.352 15.234 -25.223 1.00 74.62 115 ALA A CA 1
ATOM 875 C C . ALA A 1 115 ? 16.816 15.383 -23.762 1.00 74.62 115 ALA A C 1
ATOM 877 O O . ALA A 1 115 ? 17.917 15.890 -23.528 1.00 74.62 115 ALA A O 1
ATOM 878 N N . ALA A 1 116 ? 16.012 14.957 -22.779 1.00 71.12 116 ALA A N 1
ATOM 879 C CA . ALA A 1 116 ? 16.446 14.940 -21.390 1.00 71.12 116 ALA A CA 1
ATOM 880 C C . ALA A 1 116 ? 17.595 13.928 -21.215 1.00 71.12 116 ALA A C 1
ATOM 882 O O . ALA A 1 116 ? 17.508 12.817 -21.746 1.00 71.12 116 ALA A O 1
ATOM 883 N N . PRO A 1 117 ? 18.663 14.286 -20.476 1.00 68.69 117 PRO A N 1
ATOM 884 C CA . PRO A 1 117 ? 19.763 13.368 -20.218 1.00 68.69 117 PRO A CA 1
ATOM 885 C C . PRO A 1 117 ? 19.217 12.139 -19.500 1.00 68.69 117 PRO A C 1
ATOM 887 O O . PRO A 1 117 ? 18.534 12.258 -18.476 1.00 68.69 117 PRO A O 1
ATOM 890 N N . ARG A 1 118 ? 19.484 10.955 -20.052 1.00 69.81 118 ARG A N 1
ATOM 891 C CA . ARG A 1 118 ? 19.071 9.717 -19.401 1.00 69.81 118 ARG A CA 1
ATOM 892 C C . ARG A 1 118 ? 19.971 9.490 -18.185 1.00 69.81 118 ARG A C 1
ATOM 894 O O . ARG A 1 118 ? 21.117 9.942 -18.191 1.00 69.81 118 ARG A O 1
ATOM 901 N N . PRO A 1 119 ? 19.498 8.791 -17.143 1.00 64.12 119 PRO A N 1
ATOM 902 C CA . PRO A 1 119 ? 20.319 8.485 -15.972 1.00 64.12 119 PRO A CA 1
ATOM 903 C C . PRO A 1 119 ? 21.653 7.810 -16.330 1.00 64.12 119 PRO A C 1
ATOM 905 O O . PRO A 1 119 ? 22.653 8.045 -15.663 1.00 64.12 119 PRO A O 1
ATOM 908 N N . GLU A 1 120 ? 21.682 7.016 -17.404 1.00 65.62 120 GLU A N 1
ATOM 909 C CA . GLU A 1 120 ? 22.888 6.377 -17.944 1.00 65.62 120 GLU A CA 1
ATOM 910 C C . GLU A 1 120 ? 23.857 7.309 -18.696 1.00 65.62 120 GLU A C 1
ATOM 912 O O . GLU A 1 120 ? 24.999 6.919 -18.918 1.00 65.62 120 GLU A O 1
ATOM 917 N N . ASP A 1 121 ? 23.430 8.513 -19.086 1.00 66.75 121 ASP A N 1
ATOM 918 C CA . ASP A 1 121 ? 24.260 9.480 -19.822 1.00 66.75 121 ASP A CA 1
ATOM 919 C C . ASP A 1 121 ? 25.061 10.401 -18.873 1.00 66.75 121 ASP A C 1
ATOM 921 O O . ASP A 1 121 ? 25.872 11.216 -19.317 1.00 66.75 121 ASP A O 1
ATOM 925 N N . ILE A 1 122 ? 24.845 10.280 -17.559 1.00 60.97 122 ILE A N 1
ATOM 926 C CA . ILE A 1 122 ? 25.605 10.986 -16.524 1.00 60.97 122 ILE A CA 1
ATOM 927 C C . ILE A 1 122 ? 26.801 10.101 -16.132 1.00 60.97 122 ILE A C 1
ATOM 929 O O . ILE A 1 122 ? 26.755 9.380 -15.137 1.00 60.97 122 ILE A O 1
ATOM 933 N N . GLU A 1 123 ? 27.866 10.112 -16.938 1.00 61.25 123 GLU A N 1
ATOM 934 C CA . GLU A 1 123 ? 29.162 9.553 -16.521 1.00 61.25 123 GLU A CA 1
ATOM 935 C C . GLU A 1 123 ? 29.731 10.381 -15.348 1.00 61.25 123 GLU A C 1
ATOM 937 O O . GLU A 1 123 ? 29.706 11.615 -15.387 1.00 61.25 123 GLU A O 1
ATOM 942 N N . LEU A 1 124 ? 30.198 9.696 -14.292 1.00 56.44 124 LEU A N 1
ATOM 943 C CA . LEU A 1 124 ? 30.872 10.288 -13.122 1.00 56.44 124 LEU A CA 1
ATOM 944 C C . LEU A 1 124 ? 3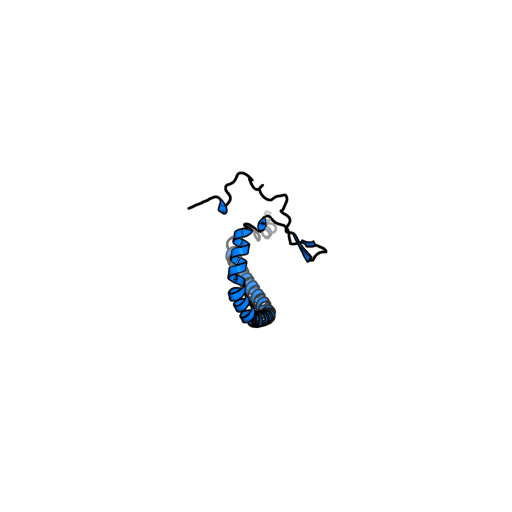2.296 10.752 -13.446 1.00 56.44 124 LEU A C 1
ATOM 946 O O . LEU A 1 124 ? 33.034 9.973 -14.091 1.00 56.44 124 LEU A O 1
#

pLDDT: mean 79.29, std 16.68, range [40.53, 96.75]

Mean predicted aligned error: 16.7 Å

Radius of gyration: 35.03 Å; Cα contacts (8 Å, |Δi|>4): 31; chains: 1; bounding box: 96×70×61 Å

Sequence (124 aa):
MRVKPLLTSLLIAAFAGAPAAANDETAQGLSLLERGAQLLFQGLMKDVEPALREFEGAIGQMQPQLRQFLLEMGPAFIALTEKMGDLSHYELPEMLPNGDIILRRKPEATPIDPAAPRPEDIEL